Protein AF-A0A542B2R7-F1 (afdb_monomer_lite)

Foldseek 3Di:
DKKKWKAKPVGDIQIDDADDPPDPVSVVVVVVSVVVSQVVQVVPDQKIKMWIFIDDPNRTPDIDIDIDRNPDDD

Secondary structure (DSSP, 8-state):
-EEEEEEETTS-EEEEE-S-SS-HHHHHHHHHHHHHHHHHHHHS-SEEEEEEEEEETTEEEEEEEEEEE-----

pLDDT: mean 70.17, std 8.16, range [42.62, 82.25]

Radius of gyration: 13.3 Å; chains: 1; bounding box: 27×25×39 Å

Structure (mmCIF, N/CA/C/O backbone):
data_AF-A0A542B2R7-F1
#
_entry.id   AF-A0A542B2R7-F1
#
loop_
_atom_site.group_PDB
_atom_site.id
_atom_site.type_symbol
_atom_site.label_atom_id
_atom_site.label_alt_id
_atom_site.label_comp_id
_atom_site.label_asym_id
_atom_site.label_entity_id
_atom_site.label_seq_id
_atom_site.pdbx_PDB_ins_code
_atom_site.Cartn_x
_atom_site.Cartn_y
_atom_site.Cartn_z
_atom_site.occupancy
_atom_site.B_iso_or_equiv
_atom_site.auth_seq_id
_atom_site.auth_comp_id
_atom_site.auth_asym_id
_atom_site.auth_atom_id
_atom_site.pdbx_PDB_model_num
ATOM 1 N N . MET A 1 1 ? -8.112 -4.302 14.734 1.00 68.44 1 MET A N 1
ATOM 2 C CA . MET A 1 1 ? -7.104 -3.328 14.275 1.00 68.44 1 MET A CA 1
ATOM 3 C C . MET A 1 1 ? -7.198 -3.209 12.760 1.00 68.44 1 MET A C 1
ATOM 5 O O . MET A 1 1 ? -7.548 -4.218 12.145 1.00 68.44 1 MET A O 1
ATOM 9 N N . PRO A 1 2 ? -7.031 -2.012 12.171 1.00 69.00 2 PRO A N 1
ATOM 10 C CA . PRO A 1 2 ? -6.859 -1.870 10.734 1.00 69.00 2 PRO A CA 1
ATOM 11 C C . PRO A 1 2 ? -5.472 -2.379 10.305 1.00 69.00 2 PRO A C 1
ATOM 13 O O . PRO A 1 2 ? -4.451 -1.980 10.859 1.00 69.00 2 PRO A O 1
ATOM 16 N N . ARG A 1 3 ? -5.433 -3.262 9.315 1.00 73.62 3 ARG A N 1
ATOM 17 C CA . ARG A 1 3 ? -4.215 -3.727 8.661 1.00 73.62 3 ARG A CA 1
ATOM 18 C C . ARG A 1 3 ? -4.109 -3.051 7.308 1.00 73.62 3 ARG A C 1
ATOM 20 O O . ARG A 1 3 ? -5.041 -3.122 6.510 1.00 73.62 3 ARG A O 1
ATOM 27 N N . TYR A 1 4 ? -2.992 -2.388 7.074 1.00 74.81 4 TYR A N 1
ATOM 28 C CA . TYR A 1 4 ? -2.665 -1.745 5.815 1.00 74.81 4 TYR A CA 1
ATOM 29 C C . TYR A 1 4 ? -1.750 -2.687 5.044 1.00 74.81 4 TYR A C 1
ATOM 31 O O . TYR A 1 4 ? -0.779 -3.209 5.585 1.00 74.81 4 TYR A O 1
ATOM 39 N N . ARG A 1 5 ? -2.082 -2.946 3.787 1.00 76.25 5 ARG A N 1
ATOM 40 C CA . ARG A 1 5 ? -1.271 -3.756 2.887 1.00 76.25 5 ARG A CA 1
ATOM 41 C C . ARG A 1 5 ? -1.035 -2.981 1.607 1.00 76.25 5 ARG A C 1
ATOM 43 O O . ARG A 1 5 ? -1.996 -2.520 0.991 1.00 76.25 5 ARG A O 1
ATOM 50 N N . PHE A 1 6 ? 0.223 -2.858 1.227 1.00 77.88 6 PHE A N 1
ATOM 51 C CA . PHE A 1 6 ? 0.686 -2.183 0.029 1.00 77.88 6 PHE A CA 1
ATOM 52 C C . PHE A 1 6 ? 1.329 -3.241 -0.859 1.00 77.88 6 PHE A C 1
ATOM 54 O O 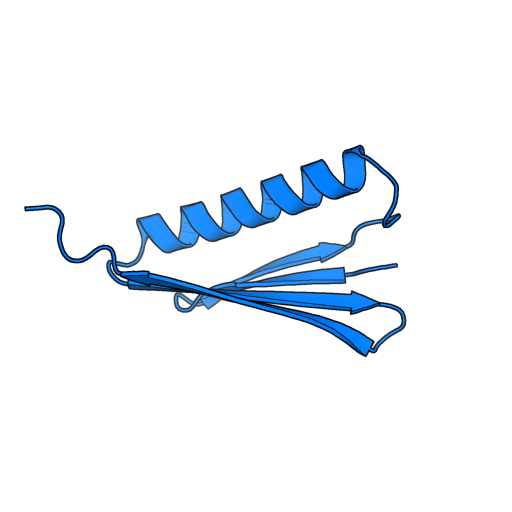. PHE A 1 6 ? 2.280 -3.896 -0.447 1.00 77.88 6 PHE A O 1
ATOM 61 N N . ILE A 1 7 ? 0.762 -3.442 -2.043 1.00 77.56 7 ILE A N 1
ATOM 62 C CA . ILE A 1 7 ? 1.263 -4.402 -3.025 1.00 77.56 7 ILE A CA 1
ATOM 63 C C . ILE A 1 7 ? 1.686 -3.610 -4.248 1.00 77.56 7 ILE A C 1
ATOM 65 O O . ILE A 1 7 ? 0.851 -2.906 -4.822 1.00 77.56 7 ILE A O 1
ATOM 69 N N . THR A 1 8 ? 2.945 -3.730 -4.639 1.00 74.38 8 THR A N 1
ATOM 70 C CA . THR A 1 8 ? 3.505 -3.105 -5.836 1.00 74.38 8 THR A CA 1
ATOM 71 C C . THR A 1 8 ? 3.631 -4.129 -6.968 1.00 74.38 8 THR A C 1
ATOM 73 O O . THR A 1 8 ? 3.737 -5.338 -6.745 1.00 74.38 8 THR A O 1
ATOM 76 N N . ASN A 1 9 ? 3.582 -3.667 -8.216 1.00 74.12 9 ASN A N 1
ATOM 77 C CA . ASN A 1 9 ? 3.675 -4.502 -9.421 1.00 74.12 9 ASN A CA 1
ATOM 78 C C . ASN A 1 9 ? 5.031 -5.199 -9.603 1.00 74.12 9 ASN A C 1
ATOM 80 O O . ASN A 1 9 ? 5.078 -6.259 -10.225 1.00 74.12 9 ASN A O 1
ATOM 84 N N . ASN A 1 10 ? 6.109 -4.656 -9.034 1.00 69.19 10 ASN A N 1
ATOM 85 C CA . ASN A 1 10 ? 7.424 -5.304 -9.004 1.00 69.19 10 ASN A CA 1
ATOM 86 C C . ASN A 1 10 ? 7.518 -6.457 -7.976 1.00 69.19 10 ASN A C 1
ATOM 88 O O . ASN A 1 10 ? 8.566 -7.084 -7.849 1.00 69.19 10 ASN A O 1
ATOM 92 N N . GLY A 1 11 ? 6.433 -6.760 -7.252 1.00 64.50 11 GLY A N 1
ATOM 93 C CA . GLY A 1 11 ? 6.378 -7.848 -6.274 1.00 64.50 11 GLY A CA 1
ATOM 94 C C . GLY A 1 11 ? 6.699 -7.439 -4.834 1.00 64.50 11 GLY A C 1
ATOM 95 O O . GLY A 1 11 ? 6.711 -8.311 -3.965 1.00 64.50 11 GLY A O 1
ATOM 96 N N . GLY A 1 12 ? 6.916 -6.149 -4.560 1.00 68.38 12 GLY A N 1
ATOM 97 C CA . GLY A 1 12 ? 6.989 -5.623 -3.197 1.00 68.38 12 GLY A CA 1
ATOM 98 C C . GLY A 1 12 ? 5.655 -5.797 -2.460 1.00 68.38 12 GLY A C 1
ATOM 99 O O . GLY A 1 12 ? 4.597 -5.376 -2.929 1.00 68.38 12 GLY A O 1
ATOM 100 N N . ASP A 1 13 ? 5.689 -6.445 -1.296 1.00 72.25 13 ASP A N 1
ATOM 101 C CA . ASP A 1 13 ? 4.533 -6.600 -0.406 1.00 72.25 13 ASP A CA 1
ATOM 102 C C . ASP A 1 13 ? 4.908 -6.063 0.971 1.00 72.25 13 ASP A C 1
ATOM 104 O O . ASP A 1 13 ? 5.639 -6.697 1.733 1.00 72.25 13 ASP A O 1
ATOM 108 N N . HIS A 1 14 ? 4.402 -4.874 1.282 1.00 70.06 14 HIS A N 1
ATOM 109 C CA . HIS A 1 14 ? 4.604 -4.234 2.572 1.00 70.06 14 HIS A CA 1
ATOM 110 C C . HIS A 1 14 ? 3.285 -4.280 3.335 1.00 70.06 14 HIS A C 1
ATOM 112 O O . HIS A 1 14 ? 2.287 -3.668 2.950 1.00 70.06 14 HIS A O 1
ATOM 118 N N . ALA A 1 15 ? 3.264 -5.018 4.441 1.00 68.62 15 ALA A N 1
ATOM 119 C CA . ALA A 1 15 ? 2.112 -5.092 5.327 1.00 68.62 15 ALA A CA 1
ATOM 120 C C . ALA A 1 15 ? 2.441 -4.415 6.655 1.00 68.62 15 ALA A C 1
ATOM 122 O O . ALA A 1 15 ? 3.389 -4.800 7.333 1.00 68.62 15 ALA A O 1
ATOM 123 N N . VAL A 1 16 ? 1.620 -3.442 7.042 1.00 66.38 16 VAL A N 1
ATOM 124 C CA . VAL A 1 16 ? 1.728 -2.752 8.326 1.00 66.38 16 VAL A CA 1
ATOM 125 C C . VAL A 1 16 ? 0.430 -2.912 9.093 1.00 66.38 16 VAL A C 1
ATOM 127 O O . VAL A 1 16 ? -0.659 -2.580 8.620 1.00 66.38 16 VAL A O 1
ATOM 130 N N . GLU A 1 17 ? 0.543 -3.443 10.301 1.00 65.19 17 GLU A N 1
ATOM 131 C CA . GLU A 1 17 ? -0.562 -3.497 11.247 1.00 65.19 17 GLU A CA 1
ATOM 132 C C . GLU A 1 17 ? -0.524 -2.242 12.102 1.00 65.19 17 GLU A C 1
ATOM 134 O O . GLU A 1 17 ? 0.489 -1.927 12.720 1.00 65.19 17 GLU A O 1
ATOM 139 N N . ILE A 1 18 ? -1.626 -1.496 12.093 1.00 62.75 18 ILE A N 1
ATOM 140 C CA . ILE A 1 18 ? -1.685 -0.199 12.748 1.00 62.75 18 ILE A CA 1
ATOM 141 C C . ILE A 1 18 ? -2.679 -0.290 13.893 1.00 62.75 18 ILE A C 1
ATOM 143 O O . ILE A 1 18 ? -3.886 -0.480 13.700 1.00 62.75 18 ILE A O 1
ATOM 147 N N . GLU A 1 19 ? -2.167 -0.172 15.112 1.00 57.75 19 GLU A N 1
ATOM 148 C CA . GLU A 1 19 ? -3.002 -0.013 16.291 1.00 57.75 19 GLU A CA 1
ATOM 149 C C . GLU A 1 19 ? -3.570 1.418 16.291 1.00 57.75 19 GLU A C 1
ATOM 151 O O . GLU A 1 1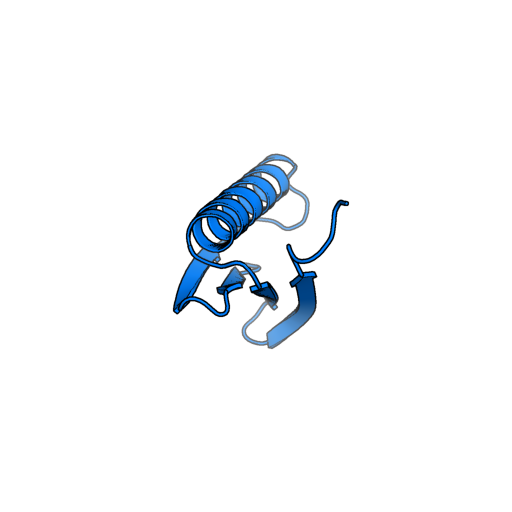9 ? -2.829 2.386 16.375 1.00 57.75 19 GLU A O 1
ATOM 156 N N . CYS A 1 20 ? -4.900 1.531 16.178 1.00 53.97 20 CYS A N 1
ATOM 157 C CA . CYS A 1 20 ? -5.720 2.760 16.203 1.00 53.97 20 CYS A CA 1
ATOM 158 C C . CYS A 1 20 ? -5.846 3.592 14.901 1.00 53.97 20 CYS A C 1
ATOM 160 O O . CYS A 1 20 ? -4.882 4.033 14.297 1.00 53.97 20 CYS A O 1
ATOM 162 N N . GLN A 1 21 ? -7.098 3.882 14.501 1.00 56.75 21 GLN A N 1
ATOM 163 C CA . GLN A 1 21 ? -7.445 4.744 13.346 1.00 56.75 21 GLN A CA 1
ATOM 164 C C . GLN A 1 21 ? -7.370 6.259 13.649 1.00 56.75 21 GLN A C 1
ATOM 166 O O . GLN A 1 21 ? -7.308 7.075 12.719 1.00 56.75 21 GLN A O 1
ATOM 171 N N . ASP A 1 22 ? -7.376 6.629 14.934 1.00 58.00 22 ASP A N 1
ATOM 172 C CA . ASP A 1 22 ? -7.377 8.021 15.412 1.00 58.00 22 ASP A CA 1
ATOM 173 C C . ASP A 1 22 ? -6.048 8.476 16.023 1.00 58.00 22 ASP A C 1
ATO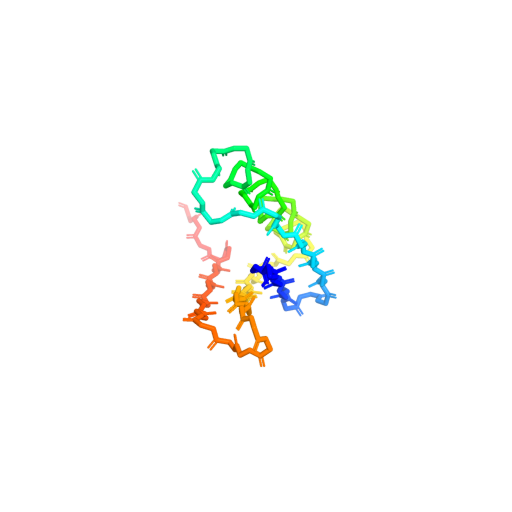M 175 O O . ASP A 1 22 ? -5.906 9.646 16.379 1.00 58.00 22 ASP A O 1
ATOM 179 N N . ASP A 1 23 ? -5.057 7.588 16.107 1.00 65.38 23 ASP A N 1
ATOM 180 C CA . ASP A 1 23 ? -3.737 7.978 16.581 1.00 65.38 23 ASP A CA 1
ATOM 181 C C . ASP A 1 23 ? -2.952 8.643 15.436 1.00 65.38 23 ASP A C 1
ATOM 183 O O . ASP A 1 23 ? -2.891 8.150 14.305 1.00 65.38 23 ASP A O 1
ATOM 187 N N . LYS A 1 24 ? -2.382 9.820 15.702 1.00 67.62 24 LYS A N 1
ATOM 188 C CA . LYS A 1 24 ? -1.546 10.532 14.727 1.00 67.62 24 LYS A CA 1
ATOM 189 C C . LYS A 1 24 ? -0.297 9.720 14.388 1.00 67.62 24 LYS A C 1
ATOM 191 O O . LYS A 1 24 ? 0.087 9.695 13.223 1.00 67.62 24 LYS A O 1
ATOM 196 N N . VAL A 1 25 ? 0.259 9.010 15.371 1.00 69.94 25 VAL A N 1
ATOM 197 C CA . VAL A 1 25 ? 1.450 8.164 15.214 1.00 69.94 25 VAL A CA 1
ATOM 198 C C . VAL A 1 25 ? 1.162 7.015 14.248 1.00 69.94 25 VAL A C 1
ATOM 200 O O . VAL A 1 25 ? 1.908 6.778 13.306 1.00 69.94 25 VAL A O 1
ATOM 203 N N . ALA A 1 26 ? 0.001 6.379 14.401 1.00 65.62 26 ALA A N 1
ATOM 204 C CA . ALA A 1 26 ? -0.494 5.345 13.499 1.00 65.62 26 ALA A CA 1
ATOM 205 C C . ALA A 1 26 ? -0.571 5.809 12.033 1.00 65.62 26 ALA A C 1
ATOM 207 O O . ALA A 1 26 ? -0.203 5.076 11.118 1.00 65.62 26 ALA A O 1
ATOM 208 N N . ARG A 1 27 ? -1.027 7.043 11.784 1.00 68.00 27 ARG A N 1
ATOM 209 C CA . ARG A 1 27 ? -1.080 7.605 10.421 1.00 68.00 27 ARG A CA 1
ATOM 210 C C . ARG A 1 27 ? 0.302 7.926 9.861 1.00 68.00 27 ARG A C 1
ATOM 212 O O . ARG A 1 27 ? 0.490 7.822 8.650 1.00 68.00 27 ARG A O 1
ATOM 219 N N . GLU A 1 28 ? 1.236 8.339 10.711 1.00 75.25 28 GLU A N 1
ATOM 220 C CA . GLU A 1 28 ? 2.623 8.600 10.320 1.00 75.25 28 GLU A CA 1
ATOM 221 C C . GLU A 1 28 ? 3.343 7.307 9.933 1.00 75.25 28 GLU A C 1
ATOM 223 O O . GLU A 1 28 ? 3.925 7.255 8.852 1.00 75.25 28 GLU A O 1
ATOM 228 N N . GLU A 1 29 ? 3.201 6.240 10.722 1.00 70.62 29 GLU A N 1
ATOM 229 C CA . GLU A 1 29 ? 3.739 4.912 10.393 1.00 70.62 29 GLU A CA 1
ATOM 230 C C . GLU A 1 29 ? 3.133 4.359 9.090 1.00 70.62 29 GLU A C 1
ATOM 232 O O . GLU A 1 29 ? 3.860 3.881 8.219 1.00 70.62 29 GLU A O 1
ATOM 237 N N . ALA A 1 30 ? 1.817 4.525 8.876 1.00 70.31 30 ALA A N 1
ATOM 238 C CA . ALA A 1 30 ? 1.163 4.156 7.612 1.00 70.31 30 ALA A CA 1
ATOM 239 C C . ALA A 1 30 ? 1.775 4.883 6.407 1.00 70.31 30 ALA A C 1
ATOM 241 O O . ALA A 1 30 ? 2.005 4.289 5.353 1.00 70.31 30 ALA A O 1
ATOM 242 N N . ARG A 1 31 ? 2.000 6.196 6.554 1.00 72.62 31 ARG A N 1
ATOM 243 C CA . ARG A 1 31 ? 2.582 7.041 5.506 1.00 72.62 31 ARG A CA 1
ATOM 244 C C . ARG A 1 31 ? 4.030 6.683 5.237 1.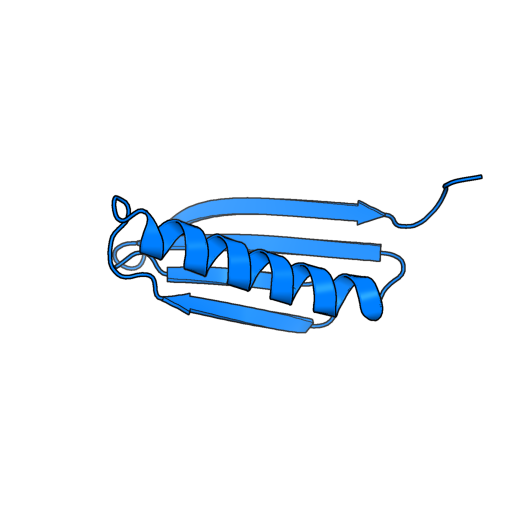00 72.62 31 ARG A C 1
ATOM 246 O O . ARG A 1 31 ? 4.433 6.700 4.081 1.00 72.62 31 ARG A O 1
ATOM 253 N N . LYS A 1 32 ? 4.795 6.375 6.281 1.00 78.12 32 LYS A N 1
ATOM 254 C CA . LYS A 1 32 ? 6.190 5.977 6.152 1.00 78.12 32 LYS A CA 1
ATOM 255 C C . LYS A 1 32 ? 6.307 4.656 5.398 1.00 78.12 32 LYS A C 1
ATOM 257 O O . LYS A 1 32 ? 7.039 4.595 4.421 1.00 78.12 32 LYS A O 1
ATOM 262 N N . ALA A 1 33 ? 5.497 3.663 5.754 1.00 73.44 33 ALA A N 1
ATOM 263 C CA . ALA A 1 33 ? 5.469 2.384 5.054 1.00 73.44 33 ALA A CA 1
ATOM 264 C C . ALA A 1 33 ? 4.992 2.496 3.600 1.00 73.44 33 ALA A C 1
ATOM 266 O O . ALA A 1 33 ? 5.526 1.828 2.721 1.00 73.44 33 ALA A O 1
ATOM 267 N N . PHE A 1 34 ? 4.020 3.373 3.326 1.00 72.88 34 PHE A N 1
ATOM 268 C CA . PHE A 1 34 ? 3.638 3.710 1.955 1.00 72.88 34 PHE A CA 1
ATOM 269 C C . PHE A 1 34 ? 4.802 4.344 1.185 1.00 72.88 34 PHE A C 1
ATOM 271 O O . PHE A 1 34 ? 5.025 3.994 0.034 1.00 72.88 34 PHE A O 1
ATOM 278 N N . ALA A 1 35 ? 5.530 5.281 1.800 1.00 74.38 35 ALA A N 1
ATOM 279 C CA . ALA A 1 35 ? 6.658 5.953 1.163 1.00 74.38 35 ALA A CA 1
ATOM 280 C C . ALA A 1 35 ? 7.826 4.993 0.896 1.00 74.38 35 ALA A C 1
ATOM 282 O O . ALA A 1 35 ? 8.431 5.087 -0.163 1.00 74.38 35 ALA A O 1
ATOM 283 N N . GLU A 1 36 ? 8.105 4.063 1.811 1.00 76.62 36 GLU A N 1
ATOM 284 C CA . GLU A 1 36 ? 9.104 3.002 1.624 1.00 76.62 36 GLU A CA 1
ATOM 285 C C . GLU A 1 36 ? 8.696 2.060 0.484 1.00 76.62 36 GLU A C 1
ATOM 287 O O . GLU A 1 36 ? 9.453 1.906 -0.468 1.00 76.62 36 GLU A O 1
ATOM 292 N N . ALA A 1 37 ? 7.462 1.540 0.495 1.00 72.50 37 ALA A N 1
ATOM 293 C CA . ALA A 1 37 ? 6.956 0.684 -0.583 1.00 72.50 37 ALA A CA 1
ATOM 294 C C . ALA A 1 37 ? 6.944 1.399 -1.946 1.00 72.50 37 ALA A C 1
ATOM 296 O O . ALA A 1 37 ? 7.255 0.804 -2.975 1.00 72.50 37 ALA A O 1
ATOM 297 N N . ALA A 1 38 ? 6.594 2.689 -1.962 1.00 69.81 38 ALA A N 1
ATOM 298 C CA . ALA A 1 38 ? 6.626 3.499 -3.171 1.00 69.81 38 ALA A CA 1
ATOM 299 C C . ALA A 1 38 ? 8.058 3.765 -3.653 1.00 69.81 38 ALA A C 1
ATOM 301 O O . ALA A 1 38 ? 8.305 3.725 -4.852 1.00 69.81 38 ALA A O 1
ATOM 302 N N . HIS A 1 39 ? 8.996 4.027 -2.739 1.00 72.44 39 H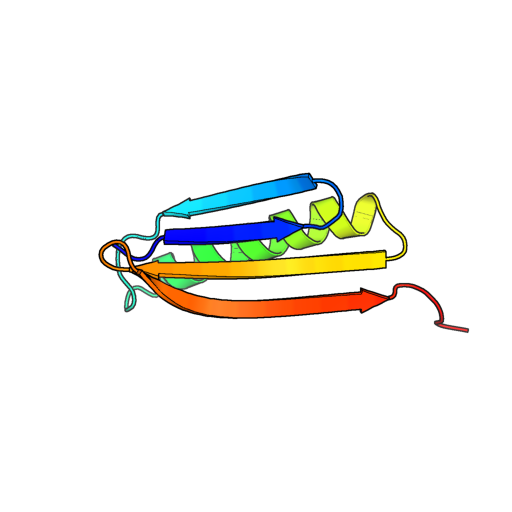IS A N 1
ATOM 303 C CA . HIS A 1 39 ? 10.399 4.247 -3.073 1.00 72.44 39 HIS A CA 1
ATOM 304 C C . HIS A 1 39 ? 11.031 2.991 -3.672 1.00 72.44 39 HIS A C 1
ATOM 306 O O . HIS A 1 39 ? 11.584 3.071 -4.765 1.00 72.44 39 HIS A O 1
ATOM 312 N N . ASP A 1 40 ? 10.878 1.843 -3.010 1.00 69.62 40 ASP A N 1
ATOM 313 C CA . ASP A 1 40 ? 11.449 0.571 -3.463 1.00 69.62 40 ASP A CA 1
ATOM 314 C C . ASP A 1 40 ? 10.942 0.203 -4.864 1.00 69.62 40 ASP A C 1
ATOM 316 O O . ASP A 1 40 ? 11.708 -0.229 -5.721 1.00 69.62 40 ASP A O 1
ATOM 320 N N . ALA A 1 41 ? 9.661 0.442 -5.150 1.00 65.25 41 ALA A N 1
ATOM 321 C CA . ALA A 1 41 ? 9.100 0.125 -6.458 1.00 65.25 41 ALA A CA 1
ATOM 322 C C . ALA A 1 41 ? 9.306 1.190 -7.545 1.00 65.25 41 ALA A C 1
ATOM 324 O O . ALA A 1 41 ? 9.238 0.841 -8.719 1.00 65.25 41 ALA A O 1
ATOM 325 N N . LEU A 1 42 ? 9.619 2.443 -7.197 1.00 66.12 42 LEU A N 1
ATOM 326 C CA . LEU A 1 42 ? 10.068 3.456 -8.166 1.00 66.12 42 LEU A CA 1
ATOM 327 C C . LEU A 1 42 ? 11.542 3.293 -8.563 1.00 66.12 42 LEU A C 1
ATOM 329 O O . LEU A 1 42 ? 11.931 3.739 -9.636 1.00 66.12 42 LEU A O 1
ATOM 333 N N . VAL A 1 43 ? 12.376 2.696 -7.707 1.00 65.50 43 VAL A N 1
ATOM 334 C CA . VAL A 1 43 ? 13.796 2.451 -8.024 1.00 65.50 43 VAL A CA 1
ATOM 335 C C . VAL A 1 43 ? 13.956 1.331 -9.058 1.00 65.50 43 VAL A C 1
ATOM 337 O O . VAL A 1 43 ? 14.884 1.375 -9.864 1.00 65.50 43 VAL A O 1
ATOM 340 N N . ASP A 1 44 ? 13.036 0.366 -9.068 1.00 63.88 44 ASP A N 1
ATOM 341 C CA . ASP A 1 44 ? 13.160 -0.866 -9.852 1.00 63.88 44 ASP A CA 1
ATOM 342 C C . ASP A 1 44 ? 12.307 -0.907 -11.137 1.00 63.88 44 ASP A C 1
ATOM 344 O O . ASP A 1 44 ? 12.393 -1.887 -11.882 1.00 63.88 44 ASP A O 1
ATOM 348 N N . ALA A 1 45 ? 11.474 0.105 -11.420 1.00 60.94 45 ALA A N 1
ATOM 349 C CA . ALA A 1 45 ? 10.565 0.071 -12.569 1.00 60.94 45 ALA A CA 1
ATOM 350 C C . ALA A 1 45 ? 10.278 1.451 -13.187 1.00 60.94 45 ALA A C 1
ATOM 352 O O . ALA A 1 45 ? 10.003 2.414 -12.476 1.00 60.94 45 ALA A O 1
ATOM 353 N N . ASP A 1 46 ? 10.260 1.505 -14.527 1.00 67.19 46 ASP A N 1
ATOM 354 C CA . ASP A 1 46 ? 9.785 2.662 -15.308 1.00 67.19 46 ASP A CA 1
ATOM 355 C C . ASP A 1 46 ? 8.266 2.881 -15.136 1.00 67.19 46 ASP A C 1
ATOM 357 O O . ASP A 1 46 ? 7.784 4.012 -15.170 1.00 67.19 46 ASP A O 1
ATOM 361 N N . ASP A 1 47 ? 7.530 1.794 -14.876 1.00 68.00 47 ASP A N 1
ATOM 362 C CA . ASP A 1 47 ? 6.096 1.778 -14.595 1.00 68.00 47 ASP A CA 1
ATOM 363 C C . ASP A 1 47 ? 5.836 1.327 -13.157 1.00 68.00 47 ASP A C 1
ATOM 365 O O . ASP A 1 47 ? 6.124 0.188 -12.772 1.00 68.00 47 ASP A O 1
ATOM 369 N N . PHE A 1 48 ? 5.203 2.186 -12.368 1.00 70.88 48 PHE A N 1
ATOM 370 C CA . PHE A 1 48 ? 4.854 1.916 -10.983 1.00 70.88 48 PHE A CA 1
ATOM 371 C C . PHE A 1 48 ? 3.347 1.716 -10.835 1.00 70.88 48 PHE A C 1
ATOM 373 O O . PHE A 1 48 ? 2.545 2.601 -11.126 1.00 70.88 48 PHE A O 1
ATOM 380 N N . GLU A 1 49 ? 2.935 0.573 -10.297 1.00 77.62 49 GLU A N 1
ATOM 381 C CA . GLU A 1 49 ? 1.560 0.370 -9.854 1.00 77.62 49 GLU A CA 1
ATOM 382 C C . GLU A 1 49 ? 1.548 -0.156 -8.427 1.00 77.62 49 GLU A C 1
ATOM 384 O O . GLU A 1 49 ? 2.190 -1.153 -8.109 1.00 77.62 49 GLU A O 1
ATOM 389 N N . MET A 1 50 ? 0.759 0.492 -7.573 1.00 80.31 50 MET A N 1
ATOM 390 C CA . MET A 1 50 ? 0.599 0.131 -6.177 1.00 80.31 50 MET A CA 1
ATOM 391 C C . MET A 1 50 ? -0.870 0.052 -5.787 1.00 80.31 50 MET A C 1
ATOM 393 O O . MET A 1 50 ? -1.657 0.985 -5.959 1.00 80.31 50 MET A O 1
ATOM 397 N N . THR A 1 51 ? -1.235 -1.069 -5.179 1.00 81.44 51 THR A N 1
ATOM 398 C CA . THR A 1 51 ? -2.541 -1.278 -4.564 1.00 81.44 51 THR A CA 1
ATOM 399 C C . THR A 1 51 ? -2.414 -1.168 -3.052 1.00 81.44 51 THR A C 1
ATOM 401 O O . THR A 1 51 ? -1.748 -1.980 -2.414 1.00 81.44 51 THR A O 1
ATOM 404 N N . MET A 1 52 ? -3.110 -0.197 -2.463 1.00 80.88 52 MET A N 1
ATOM 405 C CA . MET A 1 52 ? -3.291 -0.092 -1.019 1.00 80.88 52 MET A CA 1
ATOM 406 C C . MET A 1 52 ? -4.619 -0.736 -0.628 1.00 80.88 52 MET A C 1
ATOM 408 O O . MET A 1 52 ? -5.682 -0.330 -1.096 1.00 80.88 52 MET A O 1
ATOM 412 N N . THR A 1 53 ? -4.574 -1.702 0.280 1.00 82.25 53 THR A N 1
ATOM 413 C CA . THR A 1 53 ? -5.754 -2.321 0.884 1.00 82.25 53 THR A CA 1
ATOM 414 C C . THR A 1 53 ? -5.737 -2.070 2.385 1.00 82.25 53 THR A C 1
ATOM 416 O O . THR A 1 53 ? -4.726 -2.293 3.042 1.00 82.25 53 THR A O 1
ATOM 419 N N . VAL A 1 54 ? -6.860 -1.613 2.933 1.00 79.56 54 VAL A N 1
ATOM 420 C CA . VAL A 1 54 ? -7.056 -1.462 4.376 1.00 79.56 54 VAL A CA 1
ATOM 421 C C . VAL A 1 54 ? -8.116 -2.452 4.819 1.00 79.56 54 VAL A C 1
ATOM 423 O O . VAL A 1 54 ? -9.264 -2.397 4.370 1.00 79.56 54 VAL A O 1
ATOM 426 N N . GLU A 1 55 ? -7.741 -3.346 5.721 1.00 80.00 55 GLU A N 1
ATOM 427 C CA . GLU A 1 55 ? -8.617 -4.359 6.291 1.00 80.00 55 GLU A CA 1
ATOM 428 C C . GLU A 1 55 ? -8.917 -4.044 7.747 1.00 80.00 55 GLU A C 1
ATOM 430 O O . GLU A 1 55 ? -8.008 -3.819 8.528 1.00 80.00 55 GLU A O 1
ATOM 435 N N . ALA A 1 56 ? -10.179 -4.070 8.157 1.00 77.81 56 ALA A N 1
ATOM 436 C CA . ALA A 1 56 ? -10.566 -3.954 9.555 1.00 77.81 56 ALA A CA 1
ATOM 437 C C . ALA A 1 56 ? -11.578 -5.045 9.905 1.00 77.81 56 ALA A C 1
ATOM 439 O O . ALA A 1 56 ? -12.524 -5.296 9.162 1.00 77.81 56 ALA A O 1
ATOM 440 N N . LYS A 1 57 ? -11.390 -5.694 11.063 1.00 81.75 57 LYS A N 1
ATOM 441 C CA . LYS A 1 57 ? -12.267 -6.782 11.547 1.00 81.75 57 LYS A CA 1
ATOM 442 C C . LYS A 1 57 ? -12.446 -7.910 10.507 1.00 81.75 57 LYS A C 1
ATOM 444 O O . LYS A 1 57 ? -13.548 -8.426 10.339 1.00 81.75 57 LYS A O 1
ATOM 449 N N . GLY A 1 58 ? -11.373 -8.249 9.784 1.00 78.44 58 GLY A N 1
ATOM 450 C CA . GLY A 1 58 ? -11.372 -9.293 8.751 1.00 78.44 58 GLY A CA 1
ATOM 451 C C . GLY A 1 58 ? -12.097 -8.922 7.451 1.00 78.44 58 GLY A C 1
ATOM 452 O O . GLY A 1 58 ? -12.414 -9.808 6.663 1.00 78.44 58 GLY A O 1
ATOM 453 N N . LYS A 1 59 ? -12.404 -7.638 7.226 1.00 77.75 59 LYS A N 1
ATOM 454 C CA . LYS A 1 59 ? -13.022 -7.141 5.989 1.00 77.75 59 LYS A CA 1
ATOM 455 C C . LYS A 1 59 ? -12.196 -6.011 5.394 1.00 77.75 59 LYS A C 1
ATOM 457 O O . LYS A 1 59 ? -11.777 -5.115 6.121 1.00 77.75 59 LYS A O 1
ATOM 462 N N . VAL A 1 60 ? -12.031 -6.004 4.074 1.00 79.12 60 VAL A N 1
ATOM 463 C CA . VAL A 1 60 ? -11.480 -4.853 3.347 1.00 79.12 60 VAL A CA 1
ATOM 464 C C . VAL A 1 60 ? -12.469 -3.692 3.461 1.00 79.12 60 VAL A C 1
ATOM 466 O O . VAL A 1 60 ? -13.595 -3.790 2.978 1.00 79.12 60 VAL A O 1
ATOM 469 N N . ILE A 1 61 ? -12.063 -2.608 4.120 1.00 79.44 61 ILE A N 1
ATOM 470 C CA . ILE A 1 61 ? -12.875 -1.393 4.292 1.00 79.44 61 ILE A CA 1
ATOM 471 C C . ILE A 1 61 ? -12.483 -0.287 3.314 1.00 79.44 61 ILE A C 1
ATOM 473 O O . ILE A 1 61 ? -13.276 0.613 3.057 1.00 79.44 61 ILE A O 1
ATOM 477 N N . TYR A 1 62 ? -11.270 -0.348 2.766 1.00 74.69 62 TYR A N 1
ATOM 478 C CA . TYR A 1 62 ? -10.787 0.614 1.789 1.00 74.69 62 TYR A CA 1
ATOM 479 C C . TYR A 1 62 ? -9.811 -0.060 0.830 1.00 74.69 62 TYR A C 1
ATOM 481 O O . TYR A 1 62 ? -8.981 -0.872 1.240 1.00 74.69 62 TYR A O 1
ATOM 489 N N . ARG A 1 63 ? -9.907 0.291 -0.450 1.00 80.12 63 ARG A N 1
ATOM 490 C CA . ARG A 1 63 ? -8.946 -0.097 -1.477 1.00 80.12 63 ARG A CA 1
ATOM 491 C C . ARG A 1 63 ? -8.669 1.112 -2.355 1.00 80.12 63 ARG A C 1
ATOM 493 O O . ARG A 1 63 ? -9.607 1.702 -2.884 1.00 80.12 63 ARG A O 1
ATOM 500 N N . ALA A 1 64 ? -7.399 1.440 -2.528 1.00 72.00 64 ALA A N 1
ATOM 501 C CA . ALA A 1 64 ? -6.941 2.406 -3.512 1.00 72.00 64 ALA A CA 1
ATOM 502 C C . ALA A 1 64 ? -5.924 1.754 -4.439 1.00 72.00 64 ALA A C 1
ATOM 504 O O . ALA A 1 64 ? -5.178 0.864 -4.035 1.00 72.00 64 ALA A O 1
ATOM 505 N N . ARG A 1 65 ? -5.910 2.218 -5.682 1.00 78.44 65 ARG A N 1
ATOM 506 C CA . ARG A 1 65 ? -4.904 1.874 -6.678 1.00 78.44 65 ARG A CA 1
ATOM 507 C C . ARG A 1 65 ? -4.268 3.173 -7.136 1.00 78.44 65 ARG 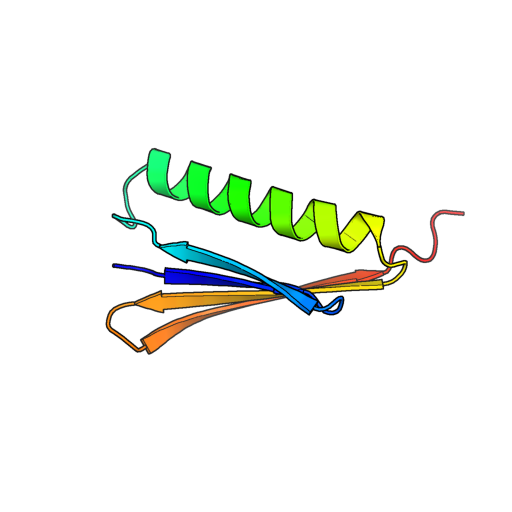A C 1
ATOM 509 O O . ARG A 1 65 ? -4.983 4.120 -7.454 1.00 78.44 65 ARG A O 1
ATOM 516 N N . PHE A 1 66 ? -2.950 3.193 -7.136 1.00 73.94 66 PHE A N 1
ATOM 517 C CA . PHE A 1 66 ? -2.134 4.285 -7.627 1.00 73.94 66 PHE A CA 1
ATOM 518 C C . PHE A 1 66 ? -1.274 3.718 -8.745 1.00 73.94 66 PHE A C 1
ATOM 520 O O . PHE A 1 66 ? -0.649 2.679 -8.564 1.00 73.94 66 PHE A O 1
ATOM 527 N N . SER A 1 67 ? -1.277 4.371 -9.896 1.00 72.38 67 SER A N 1
ATOM 528 C CA . SER A 1 67 ? -0.392 4.046 -11.007 1.00 72.38 67 SER A CA 1
ATOM 529 C C . SER A 1 67 ? 0.357 5.309 -11.391 1.00 72.38 67 SER A C 1
ATOM 531 O O . SER A 1 67 ? -0.254 6.374 -11.503 1.00 72.38 67 SER A O 1
ATOM 533 N N . PHE A 1 68 ? 1.662 5.186 -11.553 1.00 68.06 68 PHE A N 1
ATOM 534 C CA . PHE A 1 68 ? 2.549 6.232 -12.010 1.00 68.06 68 PHE A CA 1
ATOM 535 C C . PHE A 1 68 ? 3.356 5.663 -13.173 1.00 68.06 68 PHE A C 1
ATOM 537 O O . PHE A 1 68 ? 4.029 4.652 -13.017 1.00 68.06 68 PHE A O 1
ATOM 544 N N . ASP A 1 69 ? 3.229 6.293 -14.330 1.00 66.94 69 ASP A N 1
ATOM 545 C CA . ASP A 1 69 ? 4.061 6.025 -15.497 1.00 66.94 69 ASP A CA 1
ATOM 546 C C . ASP A 1 69 ? 5.212 7.035 -15.425 1.00 66.94 69 ASP A C 1
ATOM 548 O O . ASP A 1 69 ? 4.974 8.247 -15.424 1.00 66.94 69 ASP A O 1
ATOM 552 N N . GLY A 1 70 ? 6.437 6.546 -15.227 1.00 60.22 70 GLY A N 1
ATOM 553 C CA . GLY A 1 70 ? 7.646 7.370 -15.225 1.00 60.22 70 GLY A CA 1
ATOM 554 C C . GLY A 1 70 ? 8.057 7.819 -16.629 1.00 60.22 70 GLY A C 1
ATOM 555 O O . GLY A 1 70 ? 8.981 8.624 -16.772 1.00 60.22 70 GLY A O 1
ATOM 556 N N . GLY A 1 71 ? 7.366 7.326 -17.659 1.00 55.56 71 GLY A N 1
ATOM 557 C CA . GLY A 1 71 ? 7.489 7.747 -19.036 1.00 55.56 71 GLY A CA 1
ATOM 558 C C . GLY A 1 71 ? 6.957 9.161 -19.254 1.00 55.56 71 GLY A C 1
ATOM 559 O O . GLY A 1 71 ? 5.763 9.427 -19.170 1.00 55.56 71 GLY A O 1
ATOM 560 N N . ASP A 1 72 ? 7.880 10.035 -19.651 1.00 48.28 72 ASP A N 1
ATOM 561 C CA . ASP A 1 72 ? 7.668 11.362 -20.242 1.00 48.28 72 ASP A CA 1
ATOM 562 C C . ASP A 1 72 ? 7.642 12.558 -19.264 1.00 48.28 72 ASP A C 1
ATOM 564 O O . ASP A 1 72 ? 6.621 13.176 -18.962 1.00 48.28 72 ASP A O 1
ATOM 568 N N . VAL A 1 73 ? 8.847 12.972 -18.862 1.00 50.25 73 VAL A N 1
ATOM 569 C CA . VAL A 1 73 ? 9.195 14.400 -18.804 1.00 50.25 73 VAL A CA 1
ATOM 570 C C . VAL A 1 73 ? 10.276 14.669 -19.853 1.00 50.25 73 VAL A C 1
ATOM 572 O O . VAL A 1 73 ? 11.463 14.478 -19.593 1.00 50.25 73 VAL A O 1
ATOM 575 N N . ASN A 1 74 ? 9.836 15.057 -21.055 1.00 42.62 74 ASN A N 1
ATOM 576 C CA . ASN A 1 74 ? 10.647 15.818 -22.015 1.00 42.62 74 ASN A CA 1
ATOM 577 C C . ASN A 1 74 ? 11.143 17.137 -21.406 1.00 42.62 74 ASN A C 1
ATOM 579 O O . ASN A 1 74 ? 10.340 17.806 -20.713 1.00 42.62 74 ASN A O 1
#

Sequence (74 aa):
MPRYRFITNNGGDHAVEIECQDDKVAREEARKAFAEAAHDALVDADDFEMTMTVEAKGKVIYRARFSFDGGDVN